Protein AF-A0A8H9K515-F1 (afdb_monomer_lite)

Radius of gyration: 12.66 Å; chains: 1; bounding box: 30×22×35 Å

Organism: Vibrio parahaemolyticus (NCBI:txid670)

Secondary structure (DSSP, 8-state):
-HHHHHHHHHHHHHHH-TTS-HHHHHHHHHHHHHHHHHHHHHTTS-HHHHHHHHHHHHHHHHHTT-HHHHHHHHHHHHHHHHHT--

Structure (mmCIF, N/CA/C/O backbone):
data_AF-A0A8H9K515-F1
#
_entry.id   AF-A0A8H9K515-F1
#
loop_
_atom_site.group_PDB
_atom_site.id
_atom_site.type_symbol
_atom_site.label_atom_id
_atom_site.label_alt_id
_atom_site.label_comp_id
_atom_site.label_asym_id
_atom_site.label_entity_id
_atom_site.label_seq_id
_atom_site.pdbx_PDB_ins_code
_atom_site.Cartn_x
_atom_site.Cartn_y
_atom_site.Cartn_z
_atom_site.occupancy
_atom_site.B_iso_or_equiv
_atom_site.auth_seq_id
_atom_site.auth_comp_id
_atom_site.auth_asym_id
_atom_site.auth_atom_id
_atom_site.pdbx_PDB_model_num
ATOM 1 N N . MET A 1 1 ? 6.981 11.585 -15.618 1.00 52.47 1 MET A N 1
ATOM 2 C CA . MET A 1 1 ? 5.578 11.111 -15.672 1.00 52.47 1 MET A CA 1
ATOM 3 C C . MET A 1 1 ? 5.319 10.073 -14.582 1.00 52.47 1 MET A C 1
ATOM 5 O O . MET A 1 1 ? 4.311 10.196 -13.908 1.00 52.47 1 MET A O 1
ATOM 9 N N . GLU A 1 2 ? 6.230 9.118 -14.338 1.00 54.41 2 GLU A N 1
ATOM 10 C CA . GLU A 1 2 ? 6.130 8.197 -13.184 1.00 54.41 2 GLU A CA 1
ATOM 11 C C . GLU A 1 2 ? 6.300 8.892 -11.818 1.00 54.41 2 GLU A C 1
ATOM 13 O O . GLU A 1 2 ? 5.584 8.547 -10.881 1.00 54.41 2 GLU A O 1
ATOM 18 N N . ASP A 1 3 ? 7.149 9.922 -11.713 1.00 60.78 3 ASP A N 1
ATOM 19 C CA . ASP A 1 3 ? 7.362 10.649 -10.446 1.00 60.78 3 ASP A CA 1
ATOM 20 C C . ASP A 1 3 ? 6.096 11.351 -9.928 1.00 60.78 3 ASP A C 1
ATOM 22 O O . ASP A 1 3 ? 5.806 11.326 -8.736 1.00 60.78 3 ASP A O 1
ATOM 26 N N . THR A 1 4 ? 5.285 11.905 -10.835 1.00 67.38 4 THR A N 1
ATOM 27 C CA . THR A 1 4 ? 4.049 12.624 -10.493 1.00 67.38 4 THR A CA 1
ATOM 28 C C . THR A 1 4 ? 3.006 11.688 -9.876 1.00 67.38 4 THR A C 1
ATOM 30 O O . THR A 1 4 ? 2.352 12.034 -8.900 1.00 67.38 4 THR A O 1
ATOM 33 N N . ILE A 1 5 ? 2.916 10.457 -10.389 1.00 74.81 5 ILE A N 1
ATOM 34 C CA . ILE A 1 5 ? 1.989 9.433 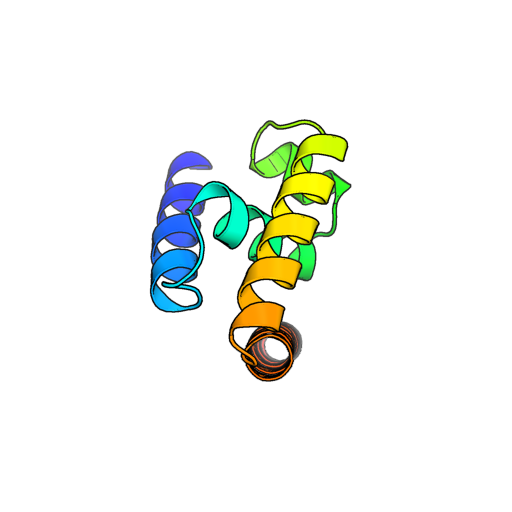-9.888 1.00 74.81 5 ILE A CA 1
ATOM 35 C C . ILE A 1 5 ? 2.390 8.989 -8.477 1.00 74.81 5 ILE A C 1
ATOM 37 O O . ILE A 1 5 ? 1.532 8.770 -7.623 1.00 74.81 5 ILE A O 1
ATOM 41 N N . ILE A 1 6 ? 3.693 8.854 -8.215 1.00 78.44 6 ILE A N 1
ATOM 42 C CA . ILE A 1 6 ? 4.198 8.479 -6.891 1.00 78.44 6 ILE A CA 1
ATOM 43 C C . ILE A 1 6 ? 3.872 9.559 -5.857 1.00 78.44 6 ILE A C 1
ATOM 45 O O . ILE A 1 6 ? 3.462 9.217 -4.747 1.00 78.44 6 ILE A O 1
ATOM 49 N N . ASP A 1 7 ? 4.013 10.835 -6.207 1.00 82.12 7 ASP A N 1
ATOM 50 C CA . ASP A 1 7 ? 3.691 11.933 -5.295 1.00 82.12 7 ASP A CA 1
ATOM 51 C C . ASP A 1 7 ? 2.185 12.029 -5.009 1.00 82.12 7 ASP A C 1
ATOM 53 O O . ASP A 1 7 ? 1.796 12.169 -3.846 1.00 82.12 7 ASP A O 1
ATOM 57 N N . ASP A 1 8 ? 1.330 11.805 -6.009 1.00 78.56 8 ASP A N 1
ATOM 58 C CA . ASP A 1 8 ? -0.119 11.700 -5.797 1.00 78.56 8 ASP A CA 1
ATOM 59 C C . ASP A 1 8 ? -0.471 10.526 -4.865 1.00 78.56 8 ASP A C 1
ATOM 61 O O . ASP A 1 8 ? -1.275 10.663 -3.936 1.00 78.56 8 ASP A O 1
ATOM 65 N N . ILE A 1 9 ? 0.177 9.369 -5.049 1.00 79.81 9 ILE A N 1
ATOM 66 C CA . ILE A 1 9 ? 0.010 8.202 -4.170 1.00 79.81 9 ILE A CA 1
ATOM 67 C C . ILE A 1 9 ? 0.439 8.536 -2.736 1.00 79.81 9 ILE A C 1
ATOM 69 O O . ILE A 1 9 ? -0.254 8.153 -1.790 1.00 79.81 9 ILE A O 1
ATOM 73 N N . LYS A 1 10 ? 1.549 9.256 -2.536 1.00 83.75 10 LYS A N 1
ATOM 74 C CA . LYS A 1 10 ? 1.978 9.688 -1.196 1.00 83.75 10 LYS A CA 1
ATOM 75 C C . LYS A 1 10 ? 0.908 10.543 -0.526 1.00 83.75 10 LYS A C 1
ATOM 77 O O . LYS A 1 10 ? 0.526 10.246 0.603 1.00 83.75 10 LYS A O 1
ATOM 82 N N . VAL A 1 11 ? 0.373 11.545 -1.221 1.00 82.38 11 VAL A N 1
ATOM 83 C CA . VAL A 1 11 ? -0.674 12.420 -0.670 1.00 82.38 11 VAL A CA 1
ATOM 84 C C . VAL A 1 11 ? -1.920 11.613 -0.304 1.00 82.38 11 VAL A C 1
ATOM 86 O O . VAL A 1 11 ? -2.415 11.704 0.819 1.00 82.38 11 VAL A O 1
ATOM 89 N N . ILE A 1 12 ? -2.396 10.757 -1.212 1.00 79.69 12 ILE A N 1
ATOM 90 C CA . ILE A 1 12 ? -3.580 9.922 -0.975 1.00 79.69 12 ILE A CA 1
ATOM 91 C C . ILE A 1 12 ? -3.364 8.986 0.218 1.00 79.69 12 ILE A C 1
ATOM 93 O O . ILE A 1 12 ? -4.247 8.844 1.063 1.00 79.69 12 ILE A O 1
ATOM 97 N N . THR A 1 13 ? -2.199 8.345 0.304 1.00 83.56 13 THR A N 1
ATOM 98 C CA . THR A 1 13 ? -1.897 7.400 1.387 1.00 83.56 13 THR A CA 1
ATOM 99 C C . THR A 1 13 ? -1.777 8.086 2.739 1.00 83.56 13 THR A C 1
ATOM 101 O O . THR A 1 13 ? -2.226 7.510 3.721 1.00 83.56 13 THR A O 1
ATOM 104 N N . GLN A 1 14 ? -1.257 9.313 2.803 1.00 81.44 14 GLN A N 1
ATOM 105 C CA . GLN A 1 14 ? -1.218 10.099 4.040 1.00 81.44 14 GLN A CA 1
ATOM 106 C C . GLN A 1 14 ? -2.612 10.538 4.502 1.00 81.44 14 GLN A C 1
ATOM 108 O O . GLN A 1 14 ? -2.894 10.531 5.694 1.00 81.44 14 GLN A O 1
ATOM 113 N N . ILE A 1 15 ? -3.511 10.868 3.571 1.00 80.25 15 ILE A N 1
ATOM 114 C CA . ILE A 1 15 ? -4.898 11.221 3.907 1.00 80.25 15 ILE A CA 1
ATOM 115 C C . ILE A 1 15 ? -5.681 9.990 4.379 1.00 80.25 15 ILE A C 1
ATOM 117 O O . ILE A 1 15 ? -6.463 10.073 5.324 1.00 80.25 15 ILE A O 1
ATOM 121 N N . LEU A 1 16 ? -5.502 8.849 3.708 1.00 77.25 16 LEU A N 1
ATOM 122 C CA . LEU A 1 16 ? -6.254 7.626 4.001 1.00 77.25 16 LEU A CA 1
ATOM 123 C C . LEU A 1 16 ? -5.712 6.853 5.207 1.00 77.25 16 LEU A C 1
ATOM 125 O O . LEU A 1 16 ? -6.481 6.158 5.864 1.00 77.25 16 LEU A O 1
ATOM 129 N N . LEU A 1 17 ? -4.401 6.919 5.445 1.00 83.56 17 LEU A N 1
ATOM 130 C CA . LEU A 1 17 ? -3.681 6.114 6.433 1.00 83.56 17 LEU A CA 1
ATOM 131 C C . LEU A 1 17 ? -2.708 6.988 7.248 1.00 83.56 17 LEU A C 1
ATOM 133 O O . LEU A 1 17 ? -1.508 6.694 7.265 1.00 83.56 17 LEU A O 1
ATOM 137 N N . PRO A 1 18 ? -3.184 8.061 7.908 1.00 85.69 18 PRO A N 1
ATOM 138 C CA . PRO A 1 18 ? -2.320 9.025 8.597 1.00 85.69 18 PRO A CA 1
ATOM 139 C C . PRO A 1 18 ? -1.516 8.412 9.754 1.00 85.69 18 PRO A C 1
ATOM 141 O O . PRO A 1 18 ? -0.524 8.979 10.200 1.00 85.69 18 PRO A O 1
ATOM 144 N N . GLU A 1 19 ? -1.925 7.250 10.259 1.00 87.88 19 GLU A N 1
ATOM 145 C CA . GLU A 1 19 ? -1.246 6.534 11.339 1.00 87.88 19 GLU A CA 1
ATOM 146 C C . GLU A 1 19 ? -0.037 5.723 10.852 1.00 87.88 19 GLU A C 1
ATOM 148 O O . GLU A 1 19 ? 0.734 5.203 11.657 1.00 87.88 19 GLU A O 1
ATOM 153 N N . LEU A 1 20 ? 0.140 5.585 9.536 1.00 90.06 20 LEU A N 1
ATOM 154 C CA . LEU A 1 20 ? 1.217 4.809 8.942 1.00 90.06 20 LEU A CA 1
ATOM 155 C C . LEU A 1 20 ? 2.312 5.709 8.373 1.00 90.06 20 LEU A C 1
ATOM 157 O O . LEU A 1 20 ? 2.061 6.704 7.700 1.00 90.06 20 LEU A O 1
ATOM 161 N N . GLY A 1 21 ? 3.566 5.292 8.561 1.00 90.38 21 GLY A N 1
ATOM 162 C CA . GLY A 1 21 ? 4.687 5.924 7.868 1.00 90.38 21 GLY A CA 1
ATOM 163 C C . GLY A 1 21 ? 4.567 5.755 6.350 1.00 90.38 21 GLY A C 1
ATOM 164 O O . GLY A 1 21 ? 4.085 4.729 5.874 1.00 90.38 21 GLY A O 1
ATOM 165 N N . GLU A 1 22 ? 5.078 6.719 5.584 1.00 90.25 22 GLU A N 1
ATOM 166 C CA . GLU A 1 22 ? 4.941 6.792 4.117 1.00 90.25 22 GLU A CA 1
ATOM 167 C C . GLU A 1 22 ? 5.247 5.466 3.397 1.00 90.25 22 GLU A C 1
ATOM 169 O O . GLU A 1 22 ? 4.452 4.962 2.609 1.00 90.25 22 GLU A O 1
ATOM 174 N N . ARG A 1 23 ? 6.372 4.816 3.723 1.00 91.88 23 ARG A N 1
ATOM 175 C CA . ARG A 1 23 ? 6.741 3.536 3.092 1.00 91.88 23 ARG A CA 1
ATOM 176 C C . ARG A 1 23 ? 5.740 2.417 3.384 1.00 91.88 23 ARG A C 1
ATOM 178 O O . ARG A 1 23 ? 5.531 1.551 2.535 1.00 91.88 23 ARG A O 1
ATOM 185 N N . GLN A 1 24 ? 5.152 2.407 4.577 1.00 93.44 24 GLN A N 1
ATOM 186 C CA . GLN A 1 24 ? 4.166 1.412 4.996 1.00 93.44 24 GLN A CA 1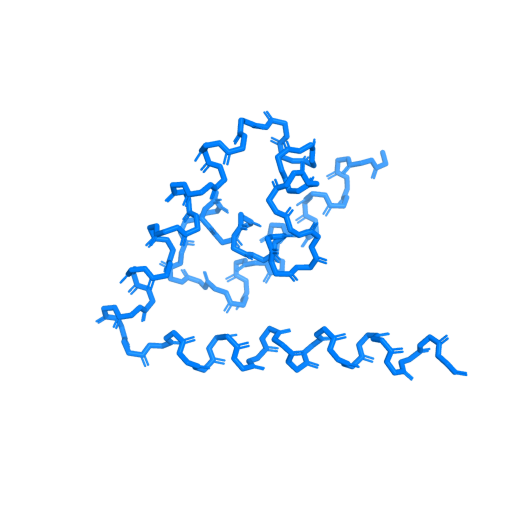
ATOM 187 C C . GLN A 1 24 ? 2.817 1.670 4.327 1.00 93.44 24 GLN A C 1
ATOM 189 O O . GLN A 1 24 ? 2.239 0.736 3.772 1.00 93.44 24 GLN A O 1
ATOM 194 N N . SER A 1 25 ? 2.356 2.922 4.323 1.00 91.81 25 SER A N 1
ATOM 195 C CA . SER A 1 25 ? 1.080 3.320 3.730 1.00 91.81 25 SER A CA 1
ATOM 196 C C . SER A 1 25 ? 1.077 3.121 2.209 1.00 91.81 25 SER A C 1
ATOM 198 O O . SER A 1 25 ? 0.172 2.475 1.677 1.00 91.81 25 SER A O 1
ATOM 200 N N . MET A 1 26 ? 2.143 3.538 1.516 1.00 92.50 26 MET A N 1
ATOM 201 C CA . MET A 1 26 ? 2.326 3.294 0.082 1.00 92.50 26 MET A CA 1
ATOM 202 C C . MET A 1 26 ? 2.405 1.807 -0.256 1.00 92.50 26 MET A C 1
ATOM 204 O O . MET A 1 26 ? 1.737 1.352 -1.185 1.00 92.50 26 MET A O 1
ATOM 208 N N . SER A 1 27 ? 3.198 1.032 0.496 1.00 94.56 27 SER A N 1
ATOM 209 C CA . SER A 1 27 ? 3.316 -0.411 0.252 1.00 94.56 27 SER A CA 1
ATOM 210 C C . SER A 1 27 ? 1.981 -1.119 0.467 1.00 94.56 27 SER A C 1
ATOM 212 O O . SER A 1 27 ? 1.648 -2.000 -0.317 1.00 94.56 27 SER A O 1
ATOM 214 N N . LEU A 1 28 ? 1.214 -0.736 1.495 1.00 92.00 28 LEU A N 1
ATOM 215 C CA . LEU A 1 28 ? -0.099 -1.312 1.783 1.00 92.00 28 LEU A CA 1
ATOM 216 C C . LEU A 1 28 ? -1.094 -1.010 0.663 1.00 92.00 28 LEU A C 1
ATOM 218 O O . LEU A 1 28 ? -1.698 -1.937 0.128 1.00 92.00 28 LEU A O 1
ATOM 222 N N . LEU A 1 29 ? -1.218 0.261 0.271 1.00 89.62 29 LEU A N 1
ATOM 223 C CA . LEU A 1 29 ? -2.134 0.674 -0.787 1.00 89.62 29 LEU A CA 1
ATOM 224 C C . LEU A 1 29 ? -1.801 -0.036 -2.102 1.00 89.62 29 LEU A C 1
ATOM 226 O O . LEU A 1 29 ? -2.628 -0.755 -2.656 1.00 89.62 29 LEU A O 1
ATOM 230 N N . LEU A 1 30 ? -0.564 0.102 -2.579 1.00 89.62 30 LEU A N 1
ATOM 231 C CA . LEU A 1 30 ? -0.145 -0.483 -3.850 1.00 89.62 30 LEU A CA 1
ATOM 232 C C . LEU A 1 30 ? -0.211 -2.010 -3.846 1.00 89.62 30 LEU A C 1
ATOM 234 O O . LEU A 1 30 ? -0.434 -2.601 -4.902 1.00 89.62 30 LEU A O 1
ATOM 238 N N . PHE A 1 31 ? -0.016 -2.654 -2.693 1.00 91.75 31 PHE A N 1
ATOM 239 C CA . PHE A 1 31 ? -0.182 -4.098 -2.566 1.00 91.75 31 PHE A CA 1
ATOM 240 C C . PHE A 1 31 ? -1.633 -4.517 -2.806 1.00 91.75 31 PHE A C 1
ATOM 242 O O . PHE A 1 31 ? -1.855 -5.503 -3.505 1.00 91.75 31 PHE A O 1
ATOM 249 N N . TYR A 1 32 ? -2.605 -3.762 -2.289 1.00 87.00 32 TYR A N 1
ATOM 250 C CA . TYR A 1 32 ? -4.023 -4.037 -2.519 1.00 87.00 32 TYR A CA 1
ATOM 251 C C . TYR A 1 32 ? -4.442 -3.850 -3.981 1.00 87.00 32 TYR A C 1
ATOM 253 O O . TYR A 1 32 ? -5.232 -4.643 -4.482 1.00 87.00 32 TYR A O 1
ATOM 261 N N . PHE A 1 33 ? -3.892 -2.851 -4.677 1.00 83.88 33 PHE A N 1
ATOM 262 C CA . PHE A 1 33 ? -4.242 -2.583 -6.078 1.00 83.88 33 PHE A CA 1
ATOM 263 C C . PHE A 1 33 ? -3.509 -3.480 -7.079 1.00 83.88 33 PHE A C 1
ATOM 265 O O . PHE A 1 33 ? -4.104 -3.959 -8.038 1.00 83.88 33 PHE A O 1
ATOM 272 N N . TYR A 1 34 ? -2.210 -3.699 -6.878 1.00 88.81 34 TYR A N 1
ATOM 273 C CA . TYR A 1 34 ? -1.348 -4.289 -7.906 1.00 88.81 34 TYR A CA 1
ATOM 274 C C . TYR A 1 34 ? -0.661 -5.587 -7.475 1.00 88.81 34 TYR A C 1
ATOM 276 O O . TYR A 1 34 ? -0.015 -6.260 -8.283 1.00 88.81 34 TYR A O 1
ATOM 284 N N . GLY A 1 35 ? -0.757 -5.941 -6.194 1.00 90.94 35 GLY A N 1
ATOM 285 C CA . GLY A 1 35 ? -0.062 -7.084 -5.627 1.00 90.94 35 GLY A CA 1
ATOM 286 C C . GLY A 1 35 ? 1.455 -6.897 -5.515 1.00 90.94 35 GLY A C 1
ATOM 287 O O . GLY A 1 35 ? 2.093 -6.028 -6.110 1.00 90.94 35 GLY A O 1
ATOM 288 N N . ARG A 1 36 ? 2.075 -7.802 -4.752 1.00 94.12 36 ARG A N 1
ATOM 289 C CA . ARG A 1 36 ? 3.470 -7.702 -4.288 1.00 94.12 36 ARG A CA 1
ATOM 290 C C . ARG A 1 36 ? 4.507 -7.383 -5.373 1.00 94.12 36 ARG A C 1
ATOM 292 O O . ARG A 1 36 ? 5.386 -6.558 -5.141 1.00 94.12 36 ARG A O 1
ATOM 299 N N . LYS A 1 37 ? 4.469 -8.078 -6.518 1.00 94.50 37 LYS A N 1
ATOM 300 C CA . LYS A 1 37 ? 5.504 -7.945 -7.565 1.00 94.50 37 LYS A CA 1
ATOM 301 C C . LYS A 1 37 ? 5.455 -6.573 -8.237 1.00 94.50 37 LYS A C 1
ATOM 303 O O . LYS A 1 37 ? 6.499 -5.975 -8.473 1.00 94.50 37 LYS A O 1
ATOM 308 N N . ARG A 1 38 ? 4.255 -6.068 -8.526 1.00 92.94 38 ARG A N 1
ATOM 309 C CA . ARG A 1 38 ? 4.090 -4.780 -9.199 1.00 92.94 38 ARG A CA 1
ATOM 310 C C . ARG A 1 38 ? 4.324 -3.621 -8.236 1.00 92.94 38 ARG A C 1
ATOM 312 O O . ARG A 1 38 ? 4.990 -2.673 -8.624 1.00 92.94 38 ARG A O 1
ATOM 319 N N . THR A 1 39 ? 3.913 -3.741 -6.971 1.00 94.25 39 THR A N 1
ATOM 320 C CA . THR A 1 39 ? 4.293 -2.785 -5.916 1.00 94.25 39 THR A CA 1
ATOM 321 C C . THR A 1 39 ? 5.808 -2.637 -5.794 1.00 94.25 39 THR A C 1
ATOM 323 O O . THR A 1 39 ? 6.308 -1.521 -5.736 1.00 94.25 39 THR A O 1
ATOM 326 N N . ALA A 1 40 ? 6.539 -3.757 -5.793 1.00 95.00 40 ALA A N 1
ATOM 327 C CA . ALA A 1 40 ? 8.000 -3.762 -5.744 1.00 95.00 40 ALA A CA 1
ATOM 328 C C . ALA A 1 40 ? 8.612 -2.996 -6.928 1.00 95.00 40 ALA A C 1
ATOM 330 O O . ALA A 1 40 ? 9.508 -2.183 -6.733 1.00 95.00 40 ALA A O 1
ATOM 331 N N . SER A 1 41 ? 8.070 -3.207 -8.133 1.00 94.50 41 SER A N 1
ATOM 332 C CA . SER A 1 41 ? 8.483 -2.486 -9.341 1.00 94.50 41 SER A CA 1
ATOM 333 C C . SER A 1 41 ? 8.190 -0.985 -9.264 1.00 94.50 41 SER A C 1
ATOM 335 O O . SER A 1 41 ? 9.064 -0.201 -9.598 1.00 94.50 41 SER A O 1
ATOM 337 N N . ILE A 1 42 ? 6.990 -0.587 -8.821 1.00 91.12 42 ILE A N 1
ATOM 338 C CA . ILE A 1 42 ? 6.578 0.827 -8.731 1.00 91.12 42 ILE A CA 1
ATOM 339 C C . ILE A 1 42 ? 7.432 1.581 -7.708 1.00 91.12 42 ILE A C 1
ATOM 341 O O . ILE A 1 42 ? 7.863 2.698 -7.957 1.00 91.12 42 ILE A O 1
ATOM 345 N N . LEU A 1 43 ? 7.682 0.965 -6.551 1.00 91.25 43 LEU A N 1
ATOM 346 C CA . LEU A 1 43 ? 8.447 1.586 -5.469 1.00 91.25 43 LEU A CA 1
ATOM 347 C C . LEU A 1 43 ? 9.962 1.407 -5.616 1.00 91.25 43 LEU A C 1
ATOM 349 O O . LEU A 1 43 ? 10.703 1.885 -4.761 1.00 91.25 43 LEU A O 1
ATOM 353 N N . ASN A 1 44 ? 10.419 0.693 -6.648 1.00 94.00 44 ASN A N 1
ATOM 354 C CA . ASN A 1 44 ? 11.817 0.316 -6.842 1.00 94.00 44 ASN A CA 1
ATOM 355 C C . ASN A 1 44 ? 12.455 -0.318 -5.582 1.00 94.00 44 ASN A C 1
ATOM 357 O O . ASN A 1 44 ? 13.540 0.058 -5.138 1.00 94.00 44 ASN A O 1
ATOM 361 N N . ILE A 1 45 ? 11.752 -1.276 -4.969 1.00 94.81 45 ILE A N 1
ATOM 362 C CA . ILE A 1 45 ? 12.215 -2.026 -3.790 1.00 94.81 45 ILE A CA 1
ATOM 363 C C . ILE A 1 45 ? 12.086 -3.531 -4.006 1.00 94.81 45 ILE A C 1
ATOM 365 O O . ILE A 1 45 ? 11.402 -4.002 -4.909 1.00 94.81 45 ILE A O 1
ATOM 369 N N . SER A 1 46 ? 12.705 -4.324 -3.130 1.00 97.19 46 SER A N 1
ATOM 370 C CA . SER A 1 46 ? 12.574 -5.779 -3.197 1.00 97.19 46 SER A CA 1
ATOM 371 C C . SER A 1 46 ? 11.157 -6.262 -2.816 1.00 97.19 46 SER A C 1
ATOM 373 O O . SER A 1 46 ? 10.508 -5.681 -1.937 1.00 97.19 46 SER A O 1
ATOM 375 N N . PRO A 1 47 ? 10.666 -7.383 -3.384 1.00 96.62 47 PRO A N 1
ATOM 376 C CA . PRO A 1 47 ? 9.396 -7.989 -2.971 1.00 96.62 47 PRO A CA 1
ATOM 377 C C . PRO A 1 47 ? 9.338 -8.406 -1.492 1.00 96.62 47 PRO A C 1
ATOM 379 O O . PRO A 1 47 ? 8.244 -8.505 -0.931 1.00 96.62 47 PRO A O 1
ATOM 382 N N . SER A 1 48 ? 10.483 -8.684 -0.858 1.00 97.38 48 SER A N 1
ATOM 383 C CA . SER A 1 48 ? 10.573 -8.912 0.591 1.00 97.38 48 SER A CA 1
ATOM 384 C C . SER A 1 48 ? 10.340 -7.620 1.366 1.00 97.38 48 SER A C 1
ATOM 386 O O . SER A 1 48 ? 9.522 -7.621 2.276 1.00 97.38 48 SER A O 1
ATOM 388 N N . SER A 1 49 ? 10.928 -6.498 0.942 1.00 97.06 49 SER A N 1
ATOM 389 C CA . SER A 1 49 ? 10.669 -5.187 1.555 1.00 97.06 49 SER A CA 1
ATOM 390 C C . SER A 1 49 ? 9.192 -4.791 1.480 1.00 97.06 49 SER A C 1
ATOM 392 O O . SER A 1 49 ? 8.650 -4.282 2.457 1.00 97.06 49 SER A O 1
ATOM 394 N N . VAL A 1 50 ? 8.510 -5.080 0.362 1.00 97.12 50 VAL A N 1
ATOM 395 C CA . VAL A 1 50 ? 7.049 -4.889 0.262 1.00 97.12 50 VAL A CA 1
ATOM 396 C C . VAL A 1 50 ? 6.327 -5.711 1.328 1.00 97.12 50 VAL A C 1
ATOM 398 O O . VAL A 1 50 ? 5.472 -5.187 2.035 1.00 97.12 50 VAL A O 1
ATOM 401 N N . ARG A 1 51 ? 6.680 -6.995 1.468 1.00 96.44 51 ARG A N 1
ATOM 402 C CA . ARG A 1 51 ? 6.067 -7.892 2.457 1.00 96.44 51 ARG A CA 1
ATOM 403 C C . ARG A 1 51 ? 6.248 -7.362 3.877 1.00 96.44 51 ARG A C 1
ATOM 405 O O . ARG A 1 51 ? 5.276 -7.332 4.624 1.00 96.44 51 ARG A O 1
ATOM 412 N N . ASP A 1 52 ? 7.453 -6.921 4.220 1.00 97.38 52 ASP A N 1
ATOM 413 C CA . ASP A 1 52 ? 7.770 -6.415 5.555 1.00 97.38 52 ASP A CA 1
ATOM 414 C C . ASP A 1 52 ? 7.028 -5.109 5.849 1.00 97.38 52 ASP A C 1
ATOM 416 O O . ASP A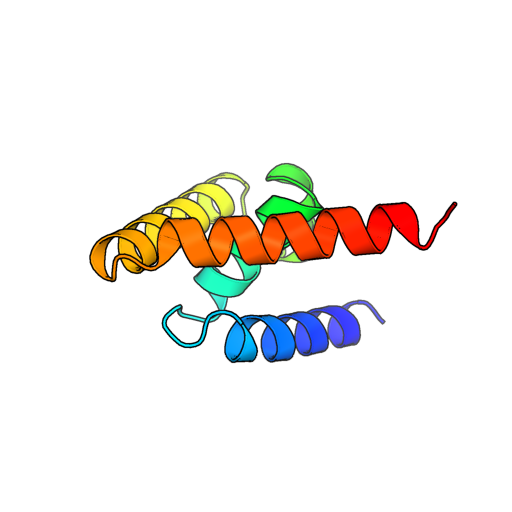 1 52 ? 6.449 -4.953 6.925 1.00 97.38 52 ASP A O 1
ATOM 420 N N . ASN A 1 53 ? 6.977 -4.190 4.881 1.00 96.56 53 ASN A N 1
ATOM 421 C CA . ASN A 1 53 ? 6.230 -2.940 5.012 1.00 96.56 53 ASN A CA 1
ATOM 422 C C . ASN A 1 53 ? 4.731 -3.196 5.197 1.00 96.56 53 ASN A C 1
ATOM 424 O O . ASN A 1 53 ? 4.131 -2.631 6.109 1.00 96.56 53 ASN A O 1
ATOM 428 N N . VAL A 1 54 ? 4.139 -4.074 4.380 1.00 95.25 54 VAL A N 1
ATOM 429 C CA . VAL A 1 54 ? 2.720 -4.455 4.479 1.00 95.25 54 VAL A CA 1
ATOM 430 C C . VAL A 1 54 ? 2.435 -5.138 5.814 1.00 95.25 54 VAL A C 1
ATOM 432 O O . VAL A 1 54 ? 1.447 -4.820 6.471 1.00 95.25 54 VAL A O 1
ATOM 435 N N . PHE A 1 55 ? 3.302 -6.050 6.258 1.00 95.69 55 PHE A N 1
ATOM 436 C CA . PHE A 1 55 ? 3.143 -6.727 7.543 1.00 95.69 55 PHE A CA 1
ATOM 437 C C . PHE A 1 55 ? 3.163 -5.739 8.716 1.00 95.69 55 PHE A C 1
ATOM 439 O O . PHE A 1 55 ? 2.292 -5.795 9.588 1.00 95.69 55 PHE A O 1
ATOM 446 N N . ARG A 1 56 ? 4.120 -4.803 8.720 1.00 95.25 56 ARG A N 1
ATOM 447 C CA . ARG A 1 56 ? 4.220 -3.753 9.745 1.00 95.25 56 ARG A CA 1
ATOM 448 C C . ARG A 1 56 ? 3.010 -2.824 9.717 1.00 95.25 56 ARG A C 1
ATOM 450 O O . ARG A 1 56 ? 2.452 -2.555 10.775 1.00 95.25 56 ARG A O 1
ATOM 457 N N . ALA A 1 57 ? 2.567 -2.416 8.528 1.00 93.69 57 ALA A N 1
ATOM 458 C CA . ALA A 1 57 ? 1.370 -1.601 8.341 1.00 93.69 57 ALA A CA 1
ATOM 459 C C . ALA A 1 57 ? 0.129 -2.267 8.951 1.00 93.69 57 ALA A C 1
ATOM 461 O O . ALA A 1 57 ? -0.556 -1.680 9.787 1.00 93.69 57 ALA A O 1
ATOM 462 N N . ARG A 1 58 ? -0.126 -3.534 8.592 1.00 92.62 58 ARG A N 1
ATOM 463 C CA . ARG A 1 58 ? -1.283 -4.285 9.100 1.00 92.62 58 ARG A CA 1
ATOM 464 C C . ARG A 1 58 ? -1.199 -4.509 10.605 1.00 92.62 58 ARG A C 1
ATOM 466 O O . ARG A 1 58 ? -2.201 -4.366 11.295 1.00 92.62 58 ARG A O 1
ATOM 473 N N . SER A 1 59 ? -0.010 -4.814 11.122 1.00 93.38 59 SER A N 1
ATOM 474 C CA . SER A 1 59 ? 0.208 -4.990 12.564 1.00 93.38 59 SER A CA 1
ATOM 475 C C . SER A 1 59 ? -0.066 -3.700 13.339 1.00 93.38 59 SER A C 1
ATOM 477 O O . SER A 1 59 ? -0.727 -3.741 14.374 1.00 93.38 59 SER A O 1
ATOM 479 N N . HIS A 1 60 ? 0.379 -2.555 12.814 1.00 92.44 60 HIS A N 1
ATOM 480 C CA . HIS A 1 60 ? 0.130 -1.250 13.417 1.00 92.44 60 HIS A CA 1
ATOM 481 C C . HIS A 1 60 ? -1.366 -0.910 13.416 1.00 92.44 60 HIS A C 1
ATOM 483 O O . HIS A 1 60 ? -1.944 -0.663 14.470 1.00 92.44 60 HIS A O 1
ATOM 489 N N . LEU A 1 61 ? -2.036 -1.011 12.267 1.00 89.69 61 LEU A N 1
ATOM 490 C CA . LEU A 1 61 ? -3.479 -0.764 12.169 1.00 89.69 61 LEU A CA 1
ATOM 491 C C . LEU A 1 61 ? -4.305 -1.724 13.036 1.00 89.69 61 LEU A C 1
ATOM 493 O O . LEU A 1 61 ? -5.310 -1.319 13.617 1.00 89.69 61 LEU A O 1
ATOM 497 N N . LYS A 1 62 ? -3.872 -2.984 13.164 1.00 89.50 62 LYS A N 1
ATOM 498 C CA . LYS A 1 62 ? -4.497 -3.961 14.061 1.00 89.50 62 LYS A CA 1
ATOM 499 C C . LYS A 1 62 ? -4.357 -3.543 15.521 1.00 89.50 62 LYS A C 1
ATOM 501 O O . LYS A 1 62 ? -5.326 -3.644 16.260 1.00 89.50 62 LYS A O 1
ATOM 506 N N . SER A 1 63 ? -3.192 -3.035 15.927 1.00 91.12 63 SER A N 1
ATOM 507 C CA . SER A 1 63 ? -2.992 -2.523 17.292 1.00 91.12 63 SER A CA 1
ATOM 508 C C . SER A 1 63 ? -3.890 -1.324 17.622 1.00 91.12 63 SER A C 1
ATOM 510 O O . SER A 1 63 ? -4.210 -1.098 18.783 1.00 91.12 63 SER A O 1
ATOM 512 N N . LEU A 1 64 ? -4.347 -0.602 16.595 1.00 88.25 64 LEU A N 1
ATOM 513 C CA . LEU A 1 64 ? -5.280 0.517 16.705 1.00 88.25 64 LEU A CA 1
ATOM 514 C C . LEU A 1 64 ? -6.755 0.110 16.532 1.00 88.25 64 LEU A C 1
ATOM 516 O O . LEU A 1 64 ? -7.612 0.987 16.526 1.00 88.25 64 LEU A O 1
ATOM 520 N N . ASN A 1 65 ? -7.063 -1.183 16.351 1.00 84.81 65 ASN A N 1
ATOM 521 C CA . ASN A 1 65 ? -8.394 -1.691 15.978 1.00 84.81 65 ASN A CA 1
ATOM 522 C C . ASN A 1 65 ? -8.986 -1.049 14.703 1.00 84.81 65 ASN A C 1
ATOM 524 O O . ASN A 1 65 ? -10.199 -0.997 14.544 1.00 84.81 65 ASN A O 1
ATOM 528 N N . LYS A 1 66 ? -8.140 -0.575 13.778 1.00 81.94 66 LYS A N 1
ATOM 529 C CA . LYS A 1 66 ? -8.551 0.111 12.534 1.00 81.94 66 LYS A CA 1
ATOM 530 C C . LYS A 1 66 ? -8.405 -0.741 11.274 1.00 81.94 66 LYS A C 1
ATOM 532 O O . LYS A 1 66 ? -8.770 -0.302 10.187 1.00 81.94 66 LYS A O 1
ATOM 537 N N . ILE A 1 67 ? -7.825 -1.938 11.391 1.00 80.75 67 ILE A N 1
ATOM 538 C CA . ILE A 1 67 ? -7.454 -2.747 10.224 1.00 80.75 67 ILE A CA 1
ATOM 539 C C . ILE A 1 67 ? -8.665 -3.122 9.365 1.00 80.75 67 ILE A C 1
ATOM 541 O O . ILE A 1 67 ? -8.613 -2.940 8.153 1.00 80.75 67 ILE A O 1
ATOM 545 N N . ASP A 1 68 ? -9.765 -3.560 9.977 1.00 80.31 68 ASP A N 1
ATOM 546 C CA . ASP A 1 68 ? -10.948 -4.006 9.236 1.00 80.31 68 ASP A CA 1
ATOM 547 C C . ASP A 1 68 ? -11.626 -2.844 8.497 1.00 80.31 68 ASP A C 1
ATOM 549 O O . ASP A 1 68 ? -12.061 -3.006 7.356 1.00 80.31 68 ASP A O 1
ATOM 553 N N . ASP A 1 69 ? -11.665 -1.657 9.106 1.00 79.50 69 ASP A N 1
ATOM 554 C CA . ASP A 1 69 ? -12.232 -0.451 8.495 1.00 79.50 69 ASP A CA 1
ATOM 555 C C . ASP A 1 69 ? -11.393 0.023 7.307 1.00 79.50 69 ASP A C 1
ATOM 557 O O . ASP A 1 69 ? -11.931 0.329 6.239 1.00 79.50 69 ASP A O 1
ATOM 561 N N . VAL A 1 70 ? -10.067 0.022 7.464 1.00 79.38 70 VAL A N 1
ATOM 562 C CA . VAL A 1 70 ? -9.127 0.370 6.395 1.00 79.38 70 VAL A CA 1
ATOM 563 C C . VAL A 1 70 ? -9.225 -0.622 5.241 1.00 79.38 70 VAL A C 1
ATOM 565 O O . VAL A 1 70 ? -9.343 -0.209 4.089 1.00 79.38 70 VAL A O 1
ATOM 568 N N . GLU A 1 71 ? -9.205 -1.926 5.519 1.00 79.00 71 GLU A N 1
ATOM 569 C CA . GLU A 1 71 ? -9.289 -2.950 4.476 1.00 79.00 71 GLU A CA 1
ATOM 570 C C . GLU A 1 71 ? -10.624 -2.872 3.731 1.00 79.00 71 GLU A C 1
ATOM 572 O O . GLU A 1 71 ? -10.633 -2.887 2.499 1.00 79.00 71 GLU A O 1
ATOM 577 N N . ARG A 1 72 ? -11.744 -2.673 4.440 1.00 81.44 72 ARG A N 1
ATOM 578 C CA . ARG A 1 72 ? -13.056 -2.441 3.814 1.00 81.44 72 ARG A CA 1
ATOM 579 C C . ARG A 1 72 ? -13.071 -1.185 2.949 1.00 81.44 72 ARG A C 1
ATOM 581 O O . ARG A 1 72 ? -13.615 -1.226 1.845 1.00 81.44 72 ARG A O 1
ATOM 588 N N . LEU A 1 73 ? -12.491 -0.080 3.417 1.00 78.94 73 LEU A N 1
ATOM 589 C CA . LEU A 1 73 ? -12.430 1.176 2.666 1.00 78.94 73 LEU A CA 1
ATOM 590 C C . LEU A 1 73 ? -11.604 1.022 1.385 1.00 78.94 73 LEU A C 1
ATOM 592 O O . LEU A 1 73 ? -12.040 1.457 0.316 1.00 78.94 73 LEU A O 1
ATOM 596 N N . LEU A 1 74 ? -10.442 0.371 1.477 1.00 78.06 74 LEU A N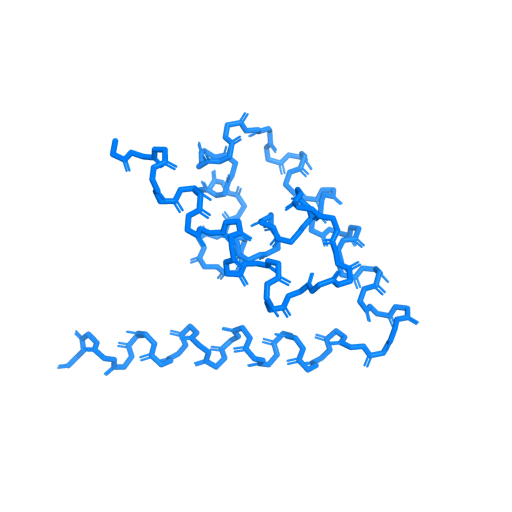 1
ATOM 597 C CA . LEU A 1 74 ? -9.566 0.112 0.336 1.00 78.06 74 LEU A CA 1
ATOM 598 C C . LEU A 1 74 ? -10.231 -0.819 -0.683 1.00 78.06 74 LEU A C 1
ATOM 600 O O . LEU A 1 74 ? -10.274 -0.486 -1.866 1.00 78.06 74 LEU A O 1
ATOM 604 N N . ILE A 1 75 ? -10.827 -1.927 -0.230 1.00 77.00 75 ILE A N 1
ATOM 605 C CA . ILE A 1 75 ? -11.573 -2.855 -1.094 1.00 77.00 75 ILE A CA 1
ATOM 606 C C . ILE A 1 75 ? -12.747 -2.141 -1.770 1.00 77.00 75 ILE A C 1
ATOM 608 O O . ILE A 1 75 ? -12.939 -2.285 -2.975 1.00 77.00 75 ILE A O 1
ATOM 612 N N . ARG A 1 76 ? -13.517 -1.330 -1.033 1.00 78.31 76 ARG A N 1
ATOM 613 C CA . ARG A 1 76 ? -14.643 -0.577 -1.601 1.00 78.31 76 ARG A CA 1
ATOM 614 C C . ARG A 1 76 ? -14.186 0.370 -2.707 1.00 78.31 76 ARG A C 1
ATOM 616 O O . ARG A 1 76 ? -14.832 0.411 -3.750 1.00 78.31 76 ARG A O 1
ATOM 623 N N . LYS A 1 77 ? -13.081 1.097 -2.511 1.00 69.75 77 LYS A N 1
ATOM 624 C CA . LYS A 1 77 ? -12.517 1.968 -3.555 1.00 69.75 77 LYS A CA 1
ATOM 625 C C . LYS A 1 77 ? -12.042 1.181 -4.777 1.00 69.75 77 LYS A C 1
ATOM 627 O O . LYS A 1 77 ? -12.269 1.628 -5.896 1.00 69.75 77 LYS A O 1
ATOM 632 N N . ILE A 1 78 ? -11.436 0.009 -4.577 1.00 70.00 78 ILE A N 1
ATOM 633 C CA . ILE A 1 78 ? -11.039 -0.885 -5.677 1.00 70.00 78 ILE A CA 1
ATOM 634 C C . ILE A 1 78 ? -12.265 -1.309 -6.490 1.00 70.00 78 ILE A C 1
ATOM 636 O O . ILE A 1 78 ? -12.276 -1.152 -7.707 1.00 70.00 78 ILE A O 1
ATOM 640 N N . LEU A 1 79 ? -13.318 -1.790 -5.824 1.00 73.44 79 LEU A N 1
ATOM 641 C CA . LEU A 1 79 ? -14.551 -2.223 -6.489 1.00 73.44 79 LEU A CA 1
ATOM 642 C C . LEU A 1 79 ? -15.263 -1.071 -7.215 1.00 73.44 79 LEU A C 1
ATOM 644 O O . LEU A 1 79 ? -15.819 -1.277 -8.288 1.00 73.44 79 LEU A O 1
ATOM 648 N N . GLN A 1 80 ? -15.229 0.143 -6.659 1.00 71.06 80 GLN A N 1
ATOM 649 C CA . GLN A 1 80 ? -15.780 1.331 -7.317 1.00 71.06 80 GLN A CA 1
ATOM 650 C C . GLN A 1 80 ? -15.022 1.687 -8.598 1.00 71.06 80 GLN A C 1
ATOM 652 O O . GLN A 1 80 ? -15.664 1.968 -9.604 1.00 71.06 80 GLN A O 1
ATOM 657 N N . ASN A 1 81 ? -13.688 1.623 -8.586 1.00 62.56 81 ASN A N 1
ATOM 658 C CA . ASN A 1 81 ? -12.895 1.876 -9.789 1.00 62.56 81 ASN A CA 1
ATOM 659 C C . ASN A 1 81 ? -13.155 0.828 -10.882 1.00 62.56 81 ASN A C 1
ATOM 661 O O . ASN A 1 81 ? -13.243 1.194 -12.045 1.00 62.56 81 ASN A O 1
ATOM 665 N N . ILE A 1 82 ? -13.354 -0.446 -10.519 1.00 60.66 82 ILE A N 1
ATOM 666 C CA . ILE A 1 82 ? -13.688 -1.509 -11.485 1.00 60.66 82 ILE A CA 1
ATOM 667 C C . ILE A 1 82 ? -15.065 -1.272 -12.127 1.00 60.66 82 ILE A C 1
ATOM 669 O O . ILE A 1 82 ? -15.224 -1.461 -13.328 1.00 60.66 82 ILE A O 1
ATOM 673 N N . ASN A 1 83 ? -16.059 -0.833 -11.348 1.00 56.47 83 ASN A N 1
ATOM 674 C CA . ASN A 1 83 ? -17.416 -0.594 -11.853 1.00 56.47 83 ASN A CA 1
ATOM 675 C C . ASN A 1 83 ? -17.558 0.693 -12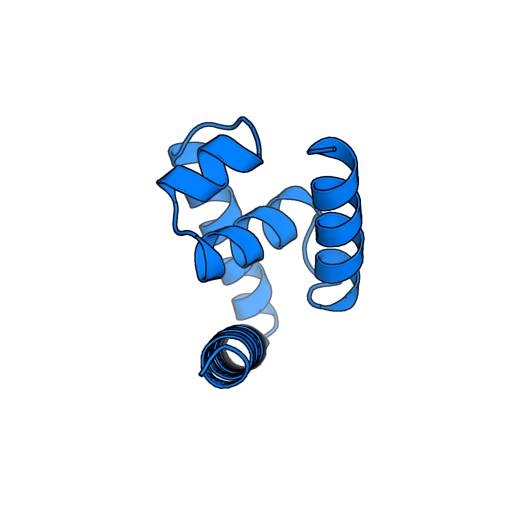.684 1.00 56.47 83 ASN A C 1
ATOM 677 O O . ASN A 1 83 ? -18.562 0.851 -13.366 1.00 56.47 83 ASN A O 1
ATOM 681 N N . CYS A 1 84 ? -16.602 1.622 -12.611 1.00 47.47 84 CYS A N 1
ATOM 682 C CA . CYS A 1 84 ? -16.585 2.830 -13.442 1.00 47.47 84 CYS A CA 1
ATOM 683 C C . CYS A 1 84 ? -15.976 2.603 -14.837 1.00 47.47 84 CYS A C 1
ATOM 685 O O . CYS A 1 84 ? -16.098 3.481 -15.687 1.00 47.47 84 CYS A O 1
ATOM 687 N N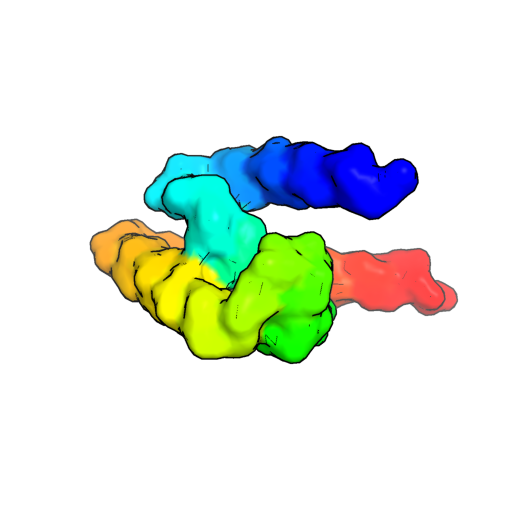 . GLU A 1 85 ? -15.312 1.466 -15.065 1.00 48.28 85 GLU A N 1
ATOM 688 C CA . GLU A 1 85 ? -14.677 1.108 -16.344 1.00 48.28 85 GLU A CA 1
ATOM 689 C C . GLU A 1 85 ? -15.529 0.142 -17.201 1.00 48.28 85 GLU A C 1
ATOM 691 O O . GLU A 1 85 ? -15.056 -0.330 -18.236 1.00 48.28 85 GLU A O 1
ATOM 696 N N . GLN A 1 86 ? -16.774 -0.147 -16.790 1.00 42.03 86 GLN A N 1
ATOM 697 C CA . GLN A 1 86 ? -17.776 -0.917 -17.550 1.00 42.03 86 GLN A CA 1
ATOM 698 C C . GLN A 1 86 ? -18.889 -0.011 -18.077 1.00 42.03 86 GLN A C 1
ATOM 700 O O . GLN A 1 86 ? -19.351 -0.274 -19.210 1.00 42.03 86 GLN A O 1
#

Foldseek 3Di:
DLVVVLVVLQVVLCVLPVQADSLLSQLQLCCLQPNQPVSCVSVVHDSVSSVVSPVVSLVSCVVVVNNVVSVVVSVVVNVVVVVVVD

Sequence (86 aa):
MEDTIIDDIKVITQILLPELGERQSMSLLLFYFYGRKRTASILNISPSSVRDNVFRARSHLKSLNKIDDVERLLIRKILQNINCEQ

pLDDT: mean 83.64, std 12.73, range [42.03, 97.38]

InterPro domains:
  IPR013249 RNA polymerase sigma factor 70, region 4 type 2 [PF08281] (16-61)
  IPR013324 RNA polymerase sigma factor, region 3/4-like [SSF88659] (9-65)
  IPR036388 Winged helix-like DNA-binding domain superfamily [G3DSA:1.10.10.10] (10-66)